Protein AF-A0A351RTD4-F1 (afdb_monomer_lite)

Sequence (96 aa):
MIDILWLIGSLIVILLGCELFTNGIEWTGKKLQLSEGLVGSVLAAVGTALPETLIPIIAIIFSNNTESIQVGIGAIAGAPFILSTLAFFVSGVAVV

pLDDT: mean 88.61, std 4.51, range [72.19, 96.0]

Structure (mmCIF, N/CA/C/O backbone):
data_AF-A0A351RTD4-F1
#
_entry.id   AF-A0A351RTD4-F1
#
loop_
_atom_site.group_PDB
_atom_site.id
_atom_site.type_symbol
_atom_site.label_atom_id
_atom_site.label_alt_id
_atom_site.label_comp_id
_atom_site.label_asym_id
_atom_site.label_entity_id
_atom_site.label_seq_id
_atom_site.pdbx_PDB_ins_code
_atom_site.Cartn_x
_atom_site.Cartn_y
_atom_site.Cartn_z
_atom_site.occupancy
_atom_site.B_iso_or_equiv
_atom_site.auth_seq_id
_atom_site.auth_comp_id
_atom_site.auth_asym_id
_atom_site.auth_atom_id
_atom_site.pdbx_PDB_model_num
ATOM 1 N N . MET A 1 1 ? 2.644 -12.809 -22.294 1.00 80.81 1 MET A N 1
ATOM 2 C CA . MET A 1 1 ? 1.684 -13.638 -21.515 1.00 80.81 1 MET A CA 1
ATOM 3 C C . MET A 1 1 ? 2.299 -14.097 -20.199 1.00 80.81 1 MET A C 1
ATOM 5 O O . MET A 1 1 ? 1.649 -13.951 -19.175 1.00 80.81 1 MET A O 1
ATOM 9 N N . ILE A 1 2 ? 3.553 -14.570 -20.203 1.00 93.06 2 ILE A N 1
ATOM 10 C CA . ILE A 1 2 ? 4.285 -14.906 -18.971 1.00 93.06 2 ILE A CA 1
ATOM 11 C C . ILE A 1 2 ? 4.486 -13.683 -18.055 1.00 93.06 2 ILE A C 1
ATOM 13 O O . ILE A 1 2 ? 4.354 -13.804 -16.845 1.00 93.06 2 ILE A O 1
ATOM 17 N N . ASP A 1 3 ? 4.704 -12.492 -18.625 1.00 92.44 3 ASP A N 1
ATOM 18 C CA . ASP A 1 3 ? 4.942 -11.255 -17.860 1.00 92.44 3 ASP A CA 1
ATOM 19 C C . ASP A 1 3 ? 3.703 -10.803 -17.088 1.00 92.44 3 ASP A C 1
ATOM 21 O O . ASP A 1 3 ? 3.801 -10.354 -15.953 1.00 92.44 3 ASP A O 1
ATOM 25 N N . ILE A 1 4 ? 2.517 -10.990 -17.677 1.00 93.12 4 ILE A N 1
ATOM 26 C CA . ILE A 1 4 ? 1.234 -10.729 -17.009 1.00 93.12 4 ILE A CA 1
ATOM 27 C C . ILE A 1 4 ? 1.073 -11.682 -15.823 1.00 93.12 4 ILE A C 1
ATOM 29 O O . ILE A 1 4 ? 0.623 -11.272 -14.757 1.00 93.12 4 ILE A O 1
ATOM 33 N N . LEU A 1 5 ? 1.478 -12.944 -15.991 1.00 95.62 5 LEU A N 1
ATOM 34 C CA . LEU A 1 5 ? 1.455 -13.931 -14.918 1.00 95.62 5 LEU A CA 1
ATOM 35 C C . LEU A 1 5 ? 2.397 -13.531 -13.773 1.00 95.62 5 LEU A C 1
ATOM 37 O O . LEU A 1 5 ? 2.007 -13.607 -12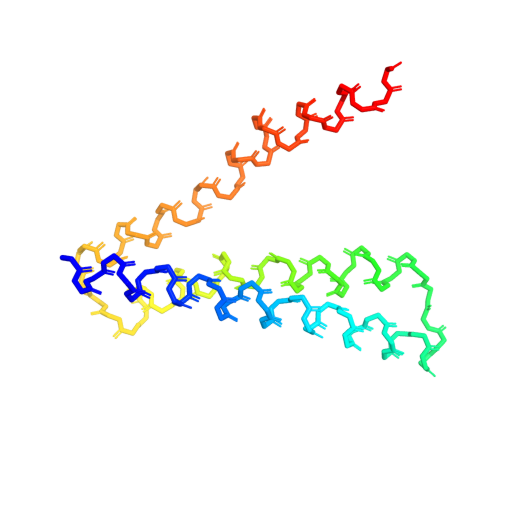.611 1.00 95.62 5 LEU A O 1
ATOM 41 N N . TRP A 1 6 ? 3.603 -13.056 -14.097 1.00 93.81 6 TRP A N 1
ATOM 42 C CA . TRP A 1 6 ? 4.554 -12.527 -13.116 1.00 93.81 6 TRP A CA 1
ATOM 43 C C . TRP A 1 6 ? 4.036 -11.273 -12.412 1.00 93.81 6 TRP A C 1
ATOM 45 O O . TRP A 1 6 ? 4.187 -11.153 -11.197 1.00 93.81 6 TRP A O 1
ATOM 55 N N . LEU A 1 7 ? 3.386 -10.366 -13.141 1.00 90.50 7 LEU A N 1
ATOM 56 C CA . LEU A 1 7 ? 2.793 -9.155 -12.576 1.00 90.50 7 LEU A CA 1
ATOM 57 C C . LEU A 1 7 ? 1.663 -9.497 -11.600 1.00 90.50 7 LEU A C 1
ATOM 59 O O . LEU A 1 7 ? 1.669 -9.028 -10.468 1.00 90.50 7 LEU A O 1
ATOM 63 N N . ILE A 1 8 ? 0.730 -10.364 -11.996 1.00 94.62 8 ILE A N 1
ATOM 64 C CA . ILE A 1 8 ? -0.377 -10.785 -11.126 1.00 94.62 8 ILE A CA 1
ATOM 65 C C . ILE A 1 8 ? 0.150 -11.589 -9.930 1.00 94.62 8 ILE A C 1
ATOM 67 O O . ILE A 1 8 ? -0.266 -11.353 -8.799 1.00 94.62 8 ILE A O 1
ATOM 71 N N . GLY A 1 9 ? 1.086 -12.513 -10.159 1.00 96.00 9 GLY A N 1
ATOM 72 C CA . GLY A 1 9 ? 1.679 -13.325 -9.098 1.00 96.00 9 GLY A CA 1
ATOM 73 C C . GLY A 1 9 ? 2.418 -12.481 -8.061 1.00 96.00 9 GLY A C 1
ATOM 74 O O . GLY A 1 9 ? 2.199 -12.648 -6.864 1.00 96.00 9 GLY A O 1
ATOM 75 N N . SER A 1 10 ? 3.245 -11.533 -8.508 1.00 91.06 10 SER A N 1
ATOM 76 C CA . SER A 1 10 ? 3.950 -10.610 -7.609 1.00 91.06 10 SER A CA 1
ATOM 77 C C . SER A 1 10 ? 2.990 -9.687 -6.860 1.00 91.06 10 SER A C 1
ATOM 79 O O . SER A 1 10 ? 3.167 -9.498 -5.659 1.00 91.06 10 SER A O 1
ATOM 81 N N . LEU A 1 11 ? 1.934 -9.191 -7.513 1.00 90.00 11 LEU A N 1
ATOM 82 C CA . LEU A 1 11 ? 0.898 -8.393 -6.859 1.00 90.00 11 LEU A CA 1
ATOM 83 C C . LEU A 1 11 ? 0.222 -9.167 -5.719 1.00 90.00 11 LEU A C 1
ATOM 85 O O . LEU A 1 11 ? 0.102 -8.640 -4.618 1.00 90.00 11 LEU A O 1
ATOM 89 N N . ILE A 1 12 ? -0.167 -10.426 -5.950 1.00 94.12 12 ILE A N 1
ATOM 90 C CA . ILE A 1 12 ? -0.777 -11.276 -4.912 1.00 94.12 12 ILE A CA 1
ATOM 91 C C . ILE A 1 12 ? 0.184 -11.470 -3.735 1.00 94.12 12 ILE A C 1
ATOM 93 O O . ILE A 1 12 ? -0.223 -11.341 -2.583 1.00 94.12 12 ILE A O 1
ATOM 97 N N . VAL A 1 13 ? 1.461 -11.753 -4.009 1.00 92.94 13 VAL A N 1
ATOM 98 C CA . VAL A 1 13 ? 2.475 -11.938 -2.959 1.00 92.94 13 VAL A CA 1
ATOM 99 C C . VAL A 1 13 ? 2.661 -10.665 -2.132 1.00 92.94 13 VAL A C 1
ATOM 101 O O . VAL A 1 13 ? 2.742 -10.748 -0.908 1.00 92.94 13 VAL A O 1
ATOM 104 N N . ILE A 1 14 ? 2.692 -9.494 -2.774 1.00 89.69 14 ILE A N 1
ATOM 105 C CA . ILE A 1 14 ? 2.800 -8.202 -2.085 1.00 89.69 14 ILE A CA 1
ATOM 106 C C . ILE A 1 14 ? 1.568 -7.954 -1.210 1.00 89.69 14 ILE A C 1
ATOM 108 O O . ILE A 1 14 ? 1.726 -7.626 -0.037 1.00 89.69 14 ILE A O 1
ATOM 112 N N . LEU A 1 15 ? 0.358 -8.159 -1.744 1.00 88.00 15 LEU A N 1
ATOM 113 C CA . LEU A 1 15 ? -0.888 -7.963 -0.996 1.00 88.00 15 LEU A CA 1
ATOM 114 C C . LEU A 1 15 ? -0.951 -8.862 0.244 1.00 88.00 15 LEU A C 1
ATOM 116 O O . LEU A 1 15 ? -1.202 -8.367 1.341 1.00 88.00 15 LEU A O 1
ATOM 120 N N . LEU A 1 16 ? -0.636 -10.151 0.089 1.00 92.06 16 LEU A N 1
ATOM 121 C CA . LEU A 1 16 ? -0.572 -11.090 1.210 1.00 92.06 16 LEU A CA 1
ATOM 122 C C . LEU A 1 16 ? 0.505 -10.693 2.226 1.00 92.06 16 LEU A C 1
ATOM 124 O O . LEU A 1 16 ? 0.277 -10.771 3.430 1.00 92.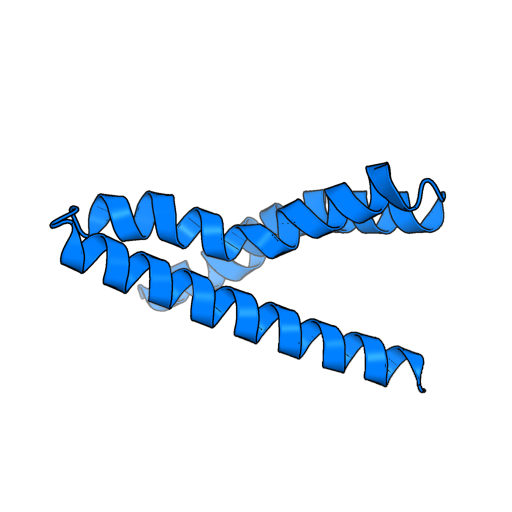06 16 LEU A O 1
ATOM 128 N N . GLY A 1 17 ? 1.675 -10.252 1.758 1.00 89.88 17 GLY A N 1
ATOM 129 C CA . GLY A 1 17 ? 2.753 -9.783 2.625 1.00 89.88 17 GLY A CA 1
ATOM 130 C C . GLY A 1 17 ? 2.339 -8.574 3.463 1.00 89.88 17 GLY A C 1
ATOM 131 O O . GLY A 1 17 ? 2.572 -8.558 4.671 1.00 89.88 17 GLY A O 1
ATOM 132 N N . CYS A 1 18 ? 1.680 -7.596 2.844 1.00 87.50 18 CYS A N 1
ATOM 133 C CA . CYS A 1 18 ? 1.172 -6.411 3.527 1.00 87.50 18 CYS A CA 1
ATOM 134 C C . CYS A 1 18 ? 0.064 -6.739 4.524 1.00 87.50 18 CYS A C 1
ATOM 136 O O . CYS A 1 18 ? 0.117 -6.241 5.643 1.00 87.50 18 CYS A O 1
ATOM 138 N N . GLU A 1 19 ? -0.881 -7.608 4.164 1.00 88.19 19 GLU A N 1
ATOM 139 C CA . GLU A 1 19 ? -1.957 -8.044 5.059 1.00 88.19 19 GLU A CA 1
ATOM 140 C C . GLU A 1 19 ? -1.415 -8.814 6.272 1.00 88.19 19 GLU A C 1
ATOM 142 O O . GLU A 1 19 ? -1.816 -8.569 7.410 1.00 88.19 19 GLU A O 1
ATOM 147 N N . LEU A 1 20 ? -0.464 -9.729 6.066 1.00 90.25 20 LEU A N 1
ATOM 148 C CA . LEU A 1 20 ? 0.185 -10.442 7.169 1.00 90.25 20 LEU A CA 1
ATOM 149 C C . LEU A 1 20 ? 0.998 -9.492 8.055 1.00 90.25 20 LEU A C 1
ATOM 151 O O . LEU A 1 20 ? 1.008 -9.645 9.278 1.00 90.25 20 LEU A O 1
ATOM 155 N N . PHE A 1 21 ? 1.665 -8.505 7.456 1.00 87.75 21 PHE A N 1
ATOM 156 C CA . PHE A 1 21 ? 2.454 -7.517 8.182 1.00 87.75 21 PHE A CA 1
ATOM 157 C C . PHE A 1 21 ? 1.579 -6.604 9.047 1.00 87.75 21 PHE A C 1
ATOM 159 O O . PHE A 1 21 ? 1.861 -6.458 10.238 1.00 87.75 21 PHE A O 1
ATOM 166 N N . THR A 1 22 ? 0.505 -6.030 8.498 1.00 87.25 22 THR A N 1
ATOM 167 C CA . THR A 1 22 ? -0.413 -5.166 9.259 1.00 87.25 22 THR A CA 1
ATOM 168 C C . THR A 1 22 ? -1.092 -5.937 10.389 1.00 87.25 22 THR A C 1
ATOM 170 O O . THR A 1 22 ? -1.067 -5.475 11.528 1.00 87.25 22 THR A O 1
ATOM 173 N N . ASN A 1 23 ? -1.567 -7.160 10.134 1.00 89.12 23 ASN A N 1
ATOM 174 C CA . ASN A 1 23 ? -2.117 -8.030 11.179 1.00 89.12 23 ASN A CA 1
ATOM 175 C C . ASN A 1 23 ? -1.082 -8.371 12.269 1.00 89.12 23 ASN A C 1
ATOM 177 O O . ASN A 1 23 ? -1.388 -8.376 13.466 1.00 89.12 23 ASN A O 1
ATOM 181 N N . GLY A 1 24 ? 0.167 -8.643 11.877 1.00 89.31 24 GLY A N 1
ATOM 182 C CA . GLY A 1 24 ? 1.260 -8.910 12.813 1.00 89.31 24 GLY A CA 1
ATOM 183 C C . GLY A 1 24 ? 1.569 -7.705 13.704 1.00 89.31 24 GLY A C 1
ATOM 184 O O . GLY A 1 24 ? 1.774 -7.853 14.914 1.00 89.31 24 GLY A O 1
ATOM 185 N N . ILE A 1 25 ? 1.549 -6.509 13.121 1.00 86.62 25 ILE A N 1
ATOM 186 C CA . ILE A 1 25 ? 1.692 -5.238 13.826 1.00 86.62 25 ILE A CA 1
ATOM 187 C C . ILE A 1 25 ? 0.539 -5.010 14.806 1.00 86.62 25 ILE A C 1
ATOM 189 O O . ILE A 1 25 ? 0.792 -4.643 15.955 1.00 86.62 25 ILE A O 1
ATOM 193 N N . GLU A 1 26 ? -0.703 -5.273 14.404 1.00 86.38 26 GLU A N 1
ATOM 194 C CA . GLU A 1 26 ? -1.868 -5.135 15.280 1.00 86.38 26 GLU A CA 1
ATOM 195 C C . GLU A 1 26 ? -1.771 -6.044 16.503 1.00 86.38 26 GLU A C 1
ATOM 197 O O . GLU A 1 26 ? -1.930 -5.599 17.645 1.00 86.38 26 GLU A O 1
ATOM 202 N N . TRP A 1 27 ? -1.429 -7.314 16.285 1.00 88.12 27 TRP A N 1
ATOM 203 C CA . TRP A 1 27 ? -1.276 -8.275 17.371 1.00 88.12 27 TRP A CA 1
ATOM 204 C C . TRP A 1 27 ? -0.107 -7.919 18.296 1.00 88.12 27 TRP A C 1
ATOM 206 O O . TRP A 1 27 ? -0.218 -8.017 19.523 1.00 88.12 27 TRP A O 1
ATOM 216 N N . THR A 1 28 ? 0.998 -7.441 17.721 1.00 87.88 28 THR A N 1
ATOM 217 C CA . THR A 1 28 ? 2.157 -6.949 18.478 1.00 87.88 28 THR A CA 1
ATOM 218 C C . THR A 1 28 ? 1.785 -5.731 19.317 1.00 87.88 28 THR A C 1
ATOM 220 O O . THR A 1 28 ? 2.116 -5.681 20.502 1.00 87.88 28 THR A O 1
ATOM 223 N N . GLY A 1 29 ? 1.033 -4.788 18.749 1.00 87.69 29 GLY A N 1
ATOM 224 C CA . GLY A 1 29 ? 0.520 -3.625 19.464 1.00 87.69 29 GLY A CA 1
ATOM 225 C C . GLY A 1 29 ? -0.380 -4.011 20.633 1.00 87.69 29 GLY A C 1
ATOM 226 O O . GLY A 1 29 ? -0.209 -3.493 21.738 1.00 87.69 29 GLY A O 1
ATOM 227 N N . LYS A 1 30 ? -1.251 -5.006 20.435 1.00 86.25 30 LYS A N 1
ATOM 228 C CA . LYS A 1 30 ? -2.110 -5.552 21.494 1.00 86.25 30 LYS A CA 1
ATOM 229 C C . LYS A 1 30 ? -1.299 -6.195 22.621 1.00 86.25 30 LYS A C 1
ATOM 231 O O . LYS A 1 30 ? -1.586 -5.970 23.796 1.00 86.25 30 LYS A O 1
ATOM 236 N N . LYS A 1 31 ? -0.259 -6.964 22.278 1.00 89.38 31 LYS A N 1
ATOM 237 C CA . LYS A 1 31 ? 0.633 -7.619 23.249 1.00 89.38 31 LYS A CA 1
ATOM 238 C C . LYS A 1 31 ? 1.458 -6.615 24.061 1.00 89.38 31 LYS A C 1
ATOM 240 O O . LYS A 1 31 ? 1.740 -6.870 25.228 1.00 89.38 31 LYS A O 1
ATOM 245 N N . LEU A 1 32 ? 1.818 -5.484 23.457 1.00 90.19 32 LEU A N 1
ATOM 246 C CA . LEU A 1 32 ? 2.556 -4.389 24.093 1.00 90.19 32 LEU A CA 1
ATOM 247 C C . LEU A 1 32 ? 1.649 -3.358 24.796 1.00 90.19 32 LEU A C 1
ATOM 249 O O . LEU A 1 32 ? 2.161 -2.358 25.290 1.00 90.19 32 LEU A O 1
ATOM 253 N N . GLN A 1 33 ? 0.329 -3.588 24.854 1.00 87.81 33 GLN A N 1
ATOM 254 C CA . GLN A 1 33 ? -0.667 -2.660 25.419 1.00 87.81 33 GLN A CA 1
ATOM 255 C C . GLN A 1 33 ? -0.606 -1.245 24.814 1.00 87.81 33 GLN A C 1
ATOM 257 O O . GLN A 1 33 ? -0.829 -0.243 25.495 1.00 87.81 33 GLN A O 1
ATOM 262 N N . LEU A 1 34 ? -0.301 -1.155 23.519 1.00 86.31 34 LEU A N 1
ATOM 263 C CA . LEU A 1 34 ? -0.323 0.108 22.793 1.00 86.31 34 LEU A CA 1
ATOM 264 C C . LEU A 1 34 ? -1.770 0.548 22.548 1.00 86.31 34 LEU A C 1
ATOM 266 O O . LEU A 1 34 ? -2.658 -0.277 22.339 1.00 86.31 34 LEU A O 1
ATOM 270 N N . SER A 1 35 ? -2.001 1.863 22.552 1.00 86.56 35 SER A N 1
ATOM 271 C CA . SER A 1 35 ? -3.303 2.433 22.191 1.00 86.56 35 SER A CA 1
ATOM 272 C C . SER A 1 35 ? -3.691 2.020 20.771 1.00 86.56 35 SER A C 1
ATOM 274 O O . SER A 1 35 ? -2.855 2.083 19.867 1.00 86.56 35 SER A O 1
ATOM 276 N N . GLU A 1 36 ? -4.962 1.672 20.555 1.00 80.94 36 GLU A N 1
ATOM 277 C CA . GLU A 1 36 ? -5.504 1.369 19.221 1.00 80.94 36 GLU A CA 1
ATOM 278 C C . GLU A 1 36 ? -5.233 2.508 18.231 1.00 80.94 36 GLU A C 1
ATOM 280 O O . GLU A 1 36 ? -4.907 2.265 17.071 1.00 80.94 36 GLU A O 1
ATOM 285 N N . GLY A 1 37 ? -5.248 3.754 18.719 1.00 82.19 37 GLY A N 1
ATOM 286 C CA . GLY A 1 37 ? -4.872 4.920 17.928 1.00 82.19 37 GLY A CA 1
ATOM 287 C C . GLY A 1 37 ? -3.419 4.867 17.452 1.00 82.19 37 GLY A C 1
ATOM 288 O O . GLY A 1 37 ? -3.165 5.144 16.288 1.00 82.19 37 GLY A O 1
ATOM 289 N N . LEU A 1 38 ? -2.461 4.470 18.296 1.00 82.75 38 LEU A N 1
ATOM 290 C CA . LEU A 1 38 ? -1.042 4.363 17.917 1.00 82.75 38 LEU A CA 1
ATOM 291 C C . LEU A 1 38 ? -0.815 3.222 16.911 1.00 82.75 38 LEU A C 1
ATOM 293 O O . LEU A 1 38 ? -0.083 3.379 15.934 1.00 82.75 38 LEU A O 1
ATOM 297 N N . VAL A 1 39 ? -1.458 2.080 17.152 1.00 84.88 39 VAL A N 1
ATOM 298 C CA . VAL A 1 39 ? -1.347 0.896 16.294 1.00 84.88 39 VAL A CA 1
ATOM 299 C C . VAL A 1 39 ? -1.937 1.180 14.913 1.00 84.88 39 VAL A C 1
ATOM 301 O O . VAL A 1 39 ? -1.260 0.949 13.917 1.00 84.88 39 VAL A O 1
ATOM 304 N N . GLY A 1 40 ? -3.144 1.749 14.849 1.00 82.00 40 GLY A N 1
ATOM 305 C CA . GLY A 1 40 ? -3.826 2.045 13.589 1.00 82.00 40 GLY A CA 1
ATOM 306 C C . GLY A 1 40 ? -3.242 3.242 12.834 1.00 82.00 40 GLY A C 1
ATOM 307 O O . GLY A 1 40 ? -2.974 3.149 11.640 1.00 82.00 40 GLY A O 1
ATOM 308 N N . SER A 1 41 ? -3.005 4.369 13.514 1.00 81.31 41 SER A N 1
ATOM 309 C CA . SER A 1 41 ? -2.583 5.604 12.830 1.00 81.31 41 SER A CA 1
ATOM 310 C C . SER A 1 41 ? -1.118 5.609 12.399 1.00 81.31 41 SER A C 1
ATOM 312 O O . SER A 1 41 ? -0.784 6.290 11.434 1.00 81.31 41 SER A O 1
ATOM 314 N N . VAL A 1 42 ? -0.243 4.866 13.089 1.00 79.94 42 VAL A N 1
ATOM 315 C CA . VAL A 1 42 ? 1.198 4.869 12.800 1.00 79.94 42 VAL A CA 1
ATOM 316 C C . VAL A 1 42 ? 1.647 3.520 12.265 1.00 79.94 42 VAL A C 1
ATOM 318 O O . VAL A 1 42 ? 2.163 3.444 11.154 1.00 79.94 42 VAL A O 1
ATOM 321 N N . LEU A 1 43 ? 1.463 2.443 13.029 1.00 80.44 43 LEU A N 1
ATOM 322 C CA . LEU A 1 43 ? 2.082 1.167 12.670 1.00 80.44 43 LEU A CA 1
ATOM 323 C C . LEU A 1 43 ? 1.376 0.488 11.481 1.00 80.44 43 LEU A C 1
ATOM 325 O O . LEU A 1 43 ? 2.047 -0.009 10.576 1.00 80.44 43 LEU A O 1
ATOM 329 N N . ALA A 1 44 ? 0.042 0.505 11.445 1.00 81.62 44 ALA A N 1
ATOM 330 C CA . ALA A 1 44 ? -0.731 -0.040 10.330 1.00 81.62 44 ALA A CA 1
ATOM 331 C C . ALA A 1 44 ? -0.607 0.836 9.073 1.00 81.62 44 ALA A C 1
ATOM 333 O O . ALA A 1 44 ? -0.388 0.304 7.986 1.00 81.62 44 ALA A O 1
ATOM 334 N N . ALA A 1 45 ? -0.636 2.166 9.229 1.00 83.69 45 ALA A N 1
ATOM 335 C CA . ALA A 1 45 ? -0.440 3.112 8.128 1.00 83.69 45 ALA A CA 1
ATOM 336 C C . ALA A 1 45 ? 0.908 2.915 7.404 1.00 83.69 45 ALA A C 1
ATOM 338 O O . ALA A 1 45 ? 0.976 2.980 6.175 1.00 83.69 45 ALA A O 1
ATOM 339 N N . VAL A 1 46 ? 1.980 2.615 8.149 1.00 82.62 46 VAL A N 1
ATOM 340 C CA . VAL A 1 46 ? 3.290 2.277 7.566 1.00 82.62 46 VAL A CA 1
ATOM 341 C C . VAL A 1 46 ? 3.227 0.971 6.772 1.00 82.62 46 VAL A C 1
ATOM 343 O O . VAL A 1 46 ? 3.782 0.899 5.679 1.00 82.62 46 VAL A O 1
ATOM 346 N N . GLY A 1 47 ? 2.531 -0.048 7.283 1.00 81.62 47 GLY A N 1
ATOM 347 C CA . GLY A 1 47 ? 2.370 -1.329 6.590 1.00 81.62 47 GLY A CA 1
ATOM 348 C C . GLY A 1 47 ? 1.626 -1.214 5.259 1.00 81.62 47 GLY A C 1
ATOM 349 O O . GLY A 1 47 ? 2.004 -1.865 4.285 1.00 81.62 47 GLY A O 1
ATOM 350 N N . THR A 1 48 ? 0.616 -0.345 5.193 1.00 84.94 48 THR A N 1
ATOM 351 C CA . THR A 1 48 ? -0.157 -0.106 3.967 1.00 84.94 48 THR A CA 1
ATOM 352 C C . T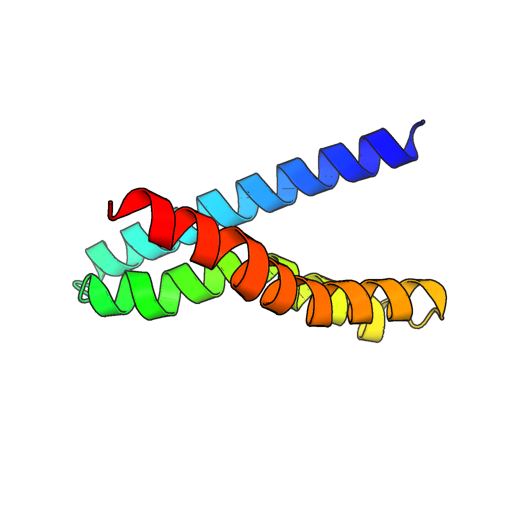HR A 1 48 ? 0.569 0.748 2.938 1.00 84.94 48 THR A C 1
ATOM 354 O O . THR A 1 48 ? 0.260 0.616 1.769 1.00 84.94 48 THR A O 1
ATOM 357 N N . AL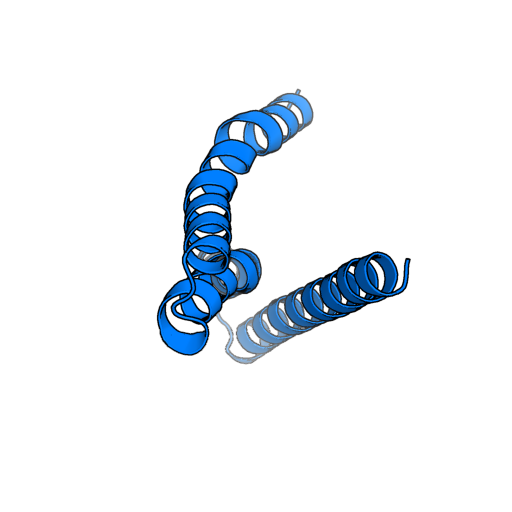A A 1 49 ? 1.511 1.601 3.358 1.00 87.31 49 ALA A N 1
ATOM 358 C CA . ALA A 1 49 ? 2.319 2.437 2.460 1.00 87.31 49 ALA A CA 1
ATOM 359 C C . ALA A 1 49 ? 3.653 1.775 2.054 1.00 87.31 49 ALA A C 1
ATOM 361 O O . ALA A 1 49 ? 4.476 2.364 1.341 1.00 87.31 49 ALA A O 1
ATOM 362 N N . LEU A 1 50 ? 3.918 0.571 2.570 1.00 86.19 50 LEU A N 1
ATOM 363 C CA . LEU A 1 50 ? 5.158 -0.162 2.351 1.00 86.19 50 LEU A CA 1
ATOM 364 C C . LEU A 1 50 ? 5.384 -0.511 0.866 1.00 86.19 50 LEU A C 1
ATOM 366 O O . LEU A 1 50 ? 6.485 -0.241 0.379 1.00 86.19 50 LEU A O 1
ATOM 370 N N . PRO A 1 51 ? 4.398 -1.054 0.117 1.00 83.06 51 PRO A N 1
ATOM 371 C CA . PRO A 1 51 ? 4.567 -1.326 -1.311 1.00 83.06 51 PRO A CA 1
ATOM 372 C C . PRO A 1 51 ? 4.921 -0.072 -2.110 1.00 83.06 51 PRO A C 1
ATOM 374 O O . PRO A 1 51 ? 5.873 -0.069 -2.892 1.00 83.06 51 PRO A O 1
ATOM 377 N N . GLU A 1 52 ? 4.179 1.006 -1.882 1.00 87.12 52 GLU A N 1
ATOM 378 C CA . GLU A 1 52 ? 4.278 2.272 -2.603 1.00 87.12 52 GLU A CA 1
ATOM 379 C C . GLU A 1 52 ? 5.613 2.960 -2.332 1.00 87.12 52 GLU A C 1
ATOM 381 O O . GLU A 1 52 ? 6.124 3.660 -3.203 1.00 87.12 52 GLU A O 1
ATOM 386 N N . THR A 1 53 ? 6.201 2.734 -1.155 1.00 87.56 53 THR A N 1
ATOM 387 C CA . THR A 1 53 ? 7.526 3.256 -0.799 1.00 87.56 53 THR A CA 1
ATOM 388 C C . THR A 1 53 ? 8.648 2.361 -1.332 1.00 87.56 53 THR A C 1
ATOM 390 O O . THR A 1 53 ? 9.685 2.859 -1.770 1.00 87.56 53 THR A O 1
ATOM 393 N N . LEU A 1 54 ? 8.458 1.039 -1.342 1.00 89.06 54 LEU A N 1
ATOM 394 C CA . LEU A 1 54 ? 9.476 0.093 -1.802 1.00 89.06 54 LEU A CA 1
ATOM 395 C C . LEU A 1 54 ? 9.676 0.130 -3.319 1.00 89.06 54 LEU A C 1
ATOM 397 O O . LEU A 1 54 ? 10.825 0.090 -3.752 1.00 89.06 54 LEU A O 1
ATOM 401 N N . ILE A 1 55 ? 8.607 0.248 -4.117 1.00 89.38 55 ILE A N 1
ATOM 402 C CA . ILE A 1 55 ? 8.675 0.305 -5.592 1.00 89.38 55 ILE A CA 1
ATOM 403 C C . ILE A 1 55 ? 9.629 1.406 -6.108 1.00 89.38 55 ILE A C 1
ATOM 405 O O . ILE A 1 55 ? 10.517 1.096 -6.905 1.00 89.38 55 ILE A O 1
ATOM 409 N N . PRO A 1 56 ? 9.524 2.679 -5.685 1.00 89.75 56 PRO A N 1
ATOM 410 C CA . PRO A 1 56 ? 10.461 3.714 -6.109 1.00 89.75 56 PRO A CA 1
ATOM 411 C C . PRO A 1 56 ? 11.882 3.481 -5.585 1.00 89.75 56 PRO A C 1
ATOM 413 O O . PRO A 1 56 ? 12.836 3.768 -6.307 1.00 89.75 56 PRO A O 1
ATOM 416 N N . ILE A 1 57 ? 12.051 2.906 -4.387 1.00 90.56 57 ILE A N 1
ATOM 417 C CA . ILE A 1 57 ? 13.375 2.541 -3.855 1.00 90.56 57 ILE A CA 1
ATOM 418 C C . ILE A 1 57 ? 14.058 1.520 -4.774 1.00 90.56 57 ILE A C 1
ATOM 420 O O . ILE A 1 57 ? 15.191 1.746 -5.200 1.00 90.56 57 ILE A O 1
ATOM 424 N N . ILE A 1 58 ? 13.378 0.426 -5.136 1.00 90.31 58 ILE A N 1
ATOM 425 C CA . ILE A 1 58 ? 13.942 -0.588 -6.046 1.00 90.31 58 ILE A CA 1
ATOM 426 C C . ILE A 1 58 ? 14.160 -0.035 -7.459 1.00 90.31 58 ILE A C 1
ATOM 428 O O . ILE A 1 58 ? 15.191 -0.299 -8.079 1.00 90.31 58 ILE A O 1
ATOM 432 N N . ALA A 1 59 ? 13.233 0.784 -7.952 1.00 89.06 59 ALA A N 1
ATOM 433 C CA . ALA A 1 59 ? 13.303 1.372 -9.282 1.00 89.06 59 ALA A CA 1
ATOM 434 C C . ALA A 1 59 ? 14.496 2.324 -9.454 1.00 89.06 59 ALA A C 1
ATOM 436 O O . ALA A 1 59 ? 15.202 2.245 -10.461 1.00 89.06 59 ALA A O 1
ATOM 437 N N . ILE A 1 60 ? 14.718 3.205 -8.476 1.00 86.44 60 ILE A N 1
ATOM 438 C CA . ILE A 1 60 ? 15.732 4.262 -8.547 1.00 86.44 60 ILE A CA 1
ATOM 439 C C . ILE A 1 60 ? 17.102 3.731 -8.118 1.00 86.44 60 ILE A C 1
ATOM 441 O O . ILE A 1 60 ? 18.088 3.986 -8.801 1.00 86.44 60 ILE A O 1
ATOM 445 N N . ILE A 1 61 ? 17.178 2.985 -7.011 1.00 86.62 61 ILE A N 1
ATOM 446 C CA . ILE A 1 61 ? 18.467 2.589 -6.421 1.00 86.62 61 ILE A CA 1
ATOM 447 C C . ILE A 1 61 ? 19.034 1.327 -7.081 1.00 86.62 61 ILE A C 1
ATOM 449 O O . ILE A 1 61 ? 20.242 1.243 -7.286 1.00 86.62 61 ILE A O 1
ATOM 453 N N . PHE A 1 62 ? 18.191 0.343 -7.414 1.00 84.44 62 PHE A N 1
ATOM 454 C CA . PHE A 1 62 ? 18.663 -0.994 -7.806 1.00 84.44 62 PHE A CA 1
ATOM 455 C C . PHE A 1 62 ? 18.625 -1.270 -9.315 1.00 84.44 62 PHE A C 1
ATOM 457 O O . PHE A 1 62 ? 19.417 -2.080 -9.788 1.00 84.44 62 PHE A O 1
ATOM 464 N N . SER A 1 63 ? 17.739 -0.623 -10.080 1.00 83.00 63 SER A N 1
ATOM 465 C CA . SER A 1 63 ? 17.636 -0.842 -11.535 1.00 83.00 63 SER A CA 1
ATOM 466 C C . SER A 1 63 ? 18.398 0.205 -12.356 1.00 83.00 63 SER A C 1
ATOM 468 O O . SER A 1 63 ? 19.001 -0.134 -13.370 1.00 83.00 63 SER A O 1
ATOM 470 N N . ASN A 1 64 ? 18.381 1.475 -11.930 1.00 76.12 64 ASN A N 1
ATOM 471 C CA . ASN A 1 64 ? 19.047 2.619 -12.576 1.00 76.12 64 ASN A CA 1
ATOM 472 C C . ASN A 1 64 ? 18.752 2.806 -14.090 1.00 76.12 64 ASN A C 1
ATOM 474 O O . ASN A 1 64 ? 19.450 3.546 -14.781 1.00 76.12 64 ASN A O 1
ATOM 478 N N . ASN A 1 65 ? 17.708 2.151 -14.610 1.00 87.75 65 ASN A N 1
ATOM 479 C CA . ASN A 1 65 ? 17.258 2.237 -15.998 1.00 87.75 65 ASN A CA 1
ATOM 480 C C . ASN A 1 65 ? 16.178 3.318 -16.151 1.00 87.75 65 ASN A C 1
ATOM 482 O O . ASN A 1 65 ? 15.325 3.472 -15.274 1.00 87.75 65 ASN A O 1
ATOM 486 N N . THR A 1 66 ? 16.152 4.021 -17.288 1.00 87.25 66 THR A N 1
ATOM 487 C CA . THR A 1 66 ? 15.190 5.110 -17.555 1.00 87.25 66 THR A CA 1
ATOM 488 C C . THR A 1 66 ? 13.733 4.659 -17.416 1.00 87.25 66 THR A C 1
ATOM 490 O O . THR A 1 66 ? 12.942 5.344 -16.773 1.00 87.25 66 THR A O 1
ATOM 493 N N . GLU A 1 67 ? 13.397 3.477 -17.937 1.00 87.75 67 GLU A N 1
ATOM 494 C CA . GLU A 1 67 ? 12.061 2.873 -17.822 1.00 87.75 67 GLU A CA 1
ATOM 495 C C . GLU A 1 67 ? 11.677 2.596 -16.359 1.00 87.75 67 GLU A C 1
ATOM 497 O O . GLU A 1 67 ? 10.571 2.900 -15.920 1.00 87.75 67 GLU A O 1
ATOM 502 N N . SER A 1 68 ? 12.608 2.071 -15.556 1.00 87.06 68 SER A N 1
ATOM 503 C CA . SER A 1 68 ? 12.353 1.790 -14.138 1.00 87.06 68 SER A CA 1
ATOM 504 C C . SER A 1 68 ? 12.141 3.072 -13.340 1.00 87.06 68 SER A C 1
ATOM 506 O O . SER A 1 68 ? 11.240 3.127 -12.509 1.00 87.06 68 SER A O 1
ATOM 508 N N . ILE A 1 69 ? 12.908 4.127 -13.626 1.00 88.44 69 ILE A N 1
ATOM 509 C CA . ILE A 1 69 ? 12.733 5.434 -12.982 1.00 88.44 69 ILE A CA 1
ATOM 510 C C . ILE A 1 69 ? 11.330 5.994 -13.258 1.00 88.44 69 ILE A C 1
ATOM 512 O O . ILE A 1 69 ? 10.702 6.515 -12.337 1.00 88.44 69 ILE A O 1
ATOM 516 N N . GLN A 1 70 ? 10.797 5.840 -14.475 1.00 90.56 70 GLN A N 1
ATOM 517 C CA . GLN A 1 70 ? 9.423 6.254 -14.788 1.00 90.56 70 GLN A CA 1
ATOM 518 C C . GLN A 1 70 ? 8.383 5.486 -13.962 1.00 90.56 70 GLN A C 1
ATOM 520 O O . GLN A 1 70 ? 7.445 6.097 -13.449 1.00 90.56 70 GLN A O 1
ATOM 525 N N . VAL A 1 71 ? 8.579 4.178 -13.759 1.00 90.00 71 VAL A N 1
ATOM 526 C CA . VAL A 1 71 ? 7.728 3.371 -12.864 1.00 90.00 71 VAL A CA 1
ATOM 527 C C . VAL A 1 71 ? 7.806 3.884 -11.423 1.00 90.00 71 VAL A C 1
ATOM 529 O O . VAL A 1 71 ? 6.776 4.019 -10.765 1.00 90.00 71 VAL A O 1
ATOM 532 N N . GLY A 1 72 ? 9.002 4.233 -10.942 1.00 90.00 72 GLY A N 1
ATOM 533 C CA . GLY A 1 72 ? 9.194 4.815 -9.611 1.00 90.00 72 GLY A CA 1
ATOM 534 C C . GLY A 1 72 ? 8.480 6.160 -9.439 1.00 90.00 72 GLY A C 1
ATOM 535 O O . GLY A 1 72 ? 7.775 6.360 -8.452 1.00 90.00 72 GLY A O 1
ATOM 536 N N . ILE A 1 73 ? 8.594 7.061 -10.419 1.00 90.50 73 ILE A N 1
ATOM 537 C CA . ILE A 1 73 ? 7.871 8.344 -10.425 1.00 90.50 73 ILE A CA 1
ATOM 538 C C . ILE A 1 73 ? 6.356 8.102 -10.427 1.00 90.50 73 ILE A C 1
ATOM 540 O O . ILE A 1 73 ? 5.629 8.751 -9.675 1.00 90.50 73 ILE A O 1
ATOM 544 N N . GLY A 1 74 ? 5.890 7.141 -11.230 1.00 91.56 74 GLY A N 1
ATOM 545 C CA . GLY A 1 74 ? 4.489 6.731 -11.279 1.00 91.56 74 GLY A CA 1
ATOM 546 C C . GLY A 1 74 ? 3.976 6.214 -9.935 1.00 91.56 74 GLY A C 1
ATOM 547 O O . GLY A 1 74 ? 2.882 6.590 -9.527 1.00 91.56 74 GLY A O 1
ATOM 548 N N . ALA A 1 75 ? 4.771 5.423 -9.212 1.00 89.62 75 ALA A N 1
ATOM 549 C CA . ALA A 1 75 ? 4.417 4.941 -7.878 1.00 89.62 75 ALA A CA 1
ATOM 550 C C . ALA A 1 75 ? 4.325 6.087 -6.850 1.00 89.62 75 ALA A C 1
ATOM 552 O O . ALA A 1 75 ? 3.344 6.167 -6.111 1.00 89.62 75 ALA A O 1
ATOM 553 N N . ILE A 1 76 ? 5.292 7.015 -6.856 1.00 90.06 76 ILE A N 1
ATOM 554 C CA . ILE A 1 76 ? 5.317 8.168 -5.936 1.00 90.06 76 ILE A CA 1
ATOM 555 C C . ILE A 1 76 ? 4.124 9.096 -6.180 1.00 90.06 76 ILE A C 1
ATOM 557 O O . ILE A 1 76 ? 3.460 9.513 -5.234 1.00 90.06 76 ILE A O 1
ATOM 561 N N . ALA A 1 77 ? 3.857 9.444 -7.440 1.00 91.94 77 ALA A N 1
ATOM 562 C CA . ALA A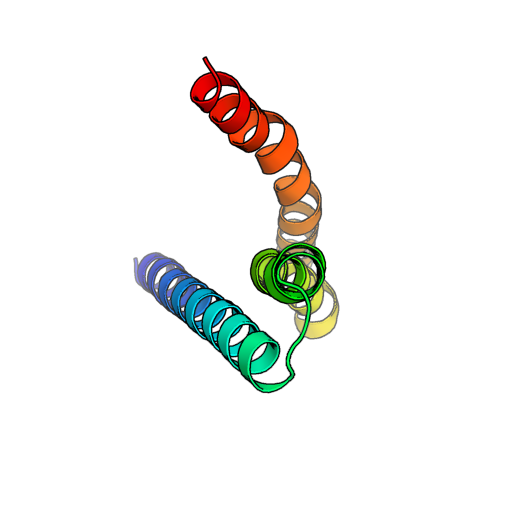 1 77 ? 2.775 10.361 -7.787 1.00 91.94 77 ALA A CA 1
ATOM 563 C C . ALA A 1 77 ? 1.397 9.681 -7.731 1.00 91.94 77 ALA A C 1
ATOM 565 O O . ALA A 1 77 ? 0.410 10.306 -7.348 1.00 91.94 77 ALA A O 1
ATOM 566 N N . GLY A 1 78 ? 1.314 8.401 -8.094 1.00 91.88 78 GLY A N 1
ATOM 567 C CA . GLY A 1 78 ? 0.061 7.654 -8.174 1.00 91.88 78 GLY A CA 1
ATOM 568 C C . GLY A 1 78 ? -0.632 7.492 -6.823 1.00 91.88 78 GLY A C 1
ATOM 569 O O . GLY A 1 78 ? -1.847 7.669 -6.746 1.00 91.88 78 GLY A O 1
ATOM 570 N N . ALA A 1 79 ? 0.123 7.232 -5.753 1.00 88.44 79 ALA A N 1
ATOM 571 C CA . ALA A 1 79 ? -0.429 7.041 -4.411 1.00 88.44 79 ALA A CA 1
ATOM 572 C C . ALA A 1 79 ? -1.286 8.234 -3.911 1.00 88.44 79 ALA A C 1
ATOM 574 O O . ALA A 1 79 ? -2.466 8.027 -3.606 1.00 88.44 79 ALA A O 1
ATOM 575 N N . PRO A 1 80 ? -0.791 9.493 -3.874 1.00 90.88 80 PRO A N 1
ATOM 576 C CA . PRO A 1 80 ? -1.608 10.638 -3.466 1.00 90.88 80 PRO A CA 1
ATOM 577 C C . PRO A 1 80 ? -2.751 10.944 -4.446 1.00 90.88 80 PRO A C 1
ATOM 579 O O . PRO A 1 80 ? -3.809 11.416 -4.019 1.00 90.88 8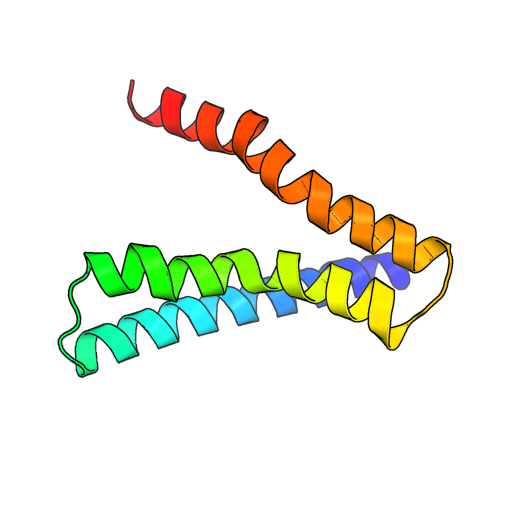0 PRO A O 1
ATOM 582 N N . PHE A 1 81 ? -2.595 10.654 -5.743 1.00 93.50 81 PHE A N 1
ATOM 583 C CA . PHE A 1 81 ? -3.691 10.814 -6.702 1.00 93.50 81 PHE A CA 1
ATOM 584 C C . PHE A 1 81 ? -4.837 9.833 -6.440 1.00 93.50 81 PHE A C 1
ATOM 586 O O . PHE A 1 81 ? -5.991 10.257 -6.408 1.00 93.50 81 PHE A O 1
ATOM 593 N N . ILE A 1 82 ? -4.550 8.554 -6.185 1.00 93.62 82 ILE A N 1
ATOM 594 C CA . ILE A 1 82 ? -5.579 7.558 -5.846 1.00 93.62 82 ILE A CA 1
ATOM 595 C C . ILE A 1 82 ? -6.277 7.930 -4.533 1.00 93.62 82 ILE A C 1
ATOM 597 O O . ILE A 1 82 ? -7.506 7.879 -4.455 1.00 93.62 82 ILE A O 1
ATOM 601 N N . LEU A 1 83 ? -5.515 8.363 -3.524 1.00 91.25 83 LEU A N 1
ATOM 602 C CA . LEU A 1 83 ? -6.065 8.807 -2.242 1.00 91.25 83 LEU A CA 1
ATOM 603 C C . LEU A 1 83 ? -7.022 9.995 -2.404 1.00 91.25 83 LEU A C 1
ATOM 605 O O . LEU A 1 83 ? -8.164 9.942 -1.946 1.00 91.25 83 LEU A O 1
ATOM 609 N N . SER A 1 84 ? -6.567 11.047 -3.087 1.00 93.06 84 SER A N 1
ATOM 610 C CA . SER A 1 84 ? -7.335 12.288 -3.245 1.00 93.06 84 SER A CA 1
ATOM 611 C C . SER A 1 84 ? -8.565 12.144 -4.138 1.00 93.06 84 SER A C 1
ATOM 613 O O . SER A 1 84 ? -9.574 12.796 -3.878 1.00 93.06 84 SER A O 1
ATOM 615 N N . THR A 1 85 ? -8.502 11.302 -5.172 1.00 94.50 85 THR A N 1
ATOM 616 C CA . THR A 1 85 ? -9.589 11.171 -6.154 1.00 94.50 85 THR A CA 1
ATOM 617 C C . THR A 1 85 ? -10.563 10.051 -5.822 1.00 94.50 85 THR A C 1
ATOM 619 O O . THR A 1 85 ? -11.770 10.269 -5.874 1.00 94.50 85 THR A O 1
ATOM 622 N N . LEU A 1 86 ? -10.067 8.862 -5.471 1.00 93.69 86 LEU A N 1
ATOM 623 C CA . LEU A 1 86 ? -10.894 7.672 -5.297 1.00 93.69 86 LEU A CA 1
ATOM 624 C C . LEU A 1 86 ? -11.156 7.380 -3.820 1.00 93.69 86 LEU A C 1
ATOM 626 O O . LEU A 1 86 ? -12.310 7.241 -3.426 1.00 93.69 86 LEU A O 1
ATOM 630 N N . ALA A 1 87 ? -10.111 7.308 -2.991 1.00 91.62 87 ALA A N 1
ATOM 631 C CA . ALA A 1 87 ? -10.267 6.859 -1.606 1.00 91.62 87 ALA A CA 1
ATOM 632 C C . ALA A 1 87 ? -11.105 7.839 -0.769 1.00 91.62 87 ALA A C 1
ATOM 634 O O . ALA A 1 87 ? -12.029 7.416 -0.071 1.00 91.62 87 ALA A O 1
ATOM 635 N N . PHE A 1 88 ? -10.841 9.147 -0.873 1.00 93.44 88 PHE A N 1
ATOM 636 C CA . PHE A 1 88 ? -11.649 10.159 -0.185 1.00 93.44 88 PHE A CA 1
ATOM 637 C C . PHE A 1 88 ? -13.056 10.287 -0.760 1.00 93.44 88 PHE A C 1
ATOM 639 O O . PHE A 1 88 ? -13.993 10.501 0.006 1.00 93.44 88 PHE A O 1
ATOM 646 N N . PHE A 1 89 ? -13.232 10.095 -2.070 1.00 95.00 89 PHE A N 1
ATOM 647 C CA . PHE A 1 89 ? -14.563 10.065 -2.672 1.00 95.00 89 PHE A CA 1
ATOM 648 C C . PHE A 1 89 ? -15.400 8.909 -2.111 1.00 95.00 89 PHE A C 1
ATOM 650 O O . PHE A 1 89 ? -16.500 9.135 -1.613 1.00 95.00 89 PHE A O 1
ATOM 657 N N . VAL A 1 90 ? -14.858 7.686 -2.110 1.00 95.75 90 VAL A N 1
ATOM 658 C CA . VAL A 1 90 ? -15.539 6.501 -1.563 1.00 95.75 90 VAL A CA 1
ATOM 659 C C . VAL A 1 90 ? -15.808 6.659 -0.067 1.00 95.75 90 VAL A C 1
ATOM 661 O O . VAL A 1 90 ? -16.919 6.389 0.381 1.00 95.75 90 VAL A O 1
ATOM 664 N N . SER A 1 91 ? -14.831 7.152 0.699 1.00 93.06 91 SER A N 1
ATOM 665 C CA . SER A 1 91 ? -15.000 7.411 2.137 1.00 93.06 91 SER A CA 1
ATOM 666 C C . SER A 1 91 ? -16.097 8.443 2.408 1.00 93.06 91 SER A C 1
ATOM 668 O O . SER A 1 91 ? -16.882 8.269 3.332 1.00 93.06 91 SER A O 1
ATOM 670 N N . GLY A 1 92 ? -16.184 9.496 1.590 1.00 94.00 92 GLY A N 1
ATOM 671 C CA . GLY A 1 92 ? -17.230 10.512 1.698 1.00 94.00 92 GLY A CA 1
ATOM 672 C C . GLY A 1 92 ? -18.622 9.964 1.384 1.00 94.00 92 GLY A C 1
ATOM 673 O O . GLY A 1 92 ? -19.565 10.258 2.111 1.00 94.00 92 GLY A O 1
ATOM 674 N N . VAL A 1 93 ? -18.743 9.126 0.349 1.00 95.44 93 VAL A N 1
ATOM 675 C CA . VAL A 1 93 ? -20.004 8.444 0.013 1.00 95.44 93 VAL A CA 1
ATOM 676 C C . VAL A 1 93 ? -20.426 7.473 1.118 1.00 95.44 93 VAL A C 1
ATOM 678 O O . VAL A 1 93 ? -21.609 7.379 1.402 1.00 95.44 93 VAL A O 1
ATOM 681 N N . ALA A 1 94 ? -19.486 6.785 1.772 1.00 94.56 94 ALA A N 1
ATOM 682 C CA . ALA A 1 94 ? -19.788 5.813 2.825 1.00 94.56 94 ALA A CA 1
ATOM 683 C C . ALA A 1 94 ? -20.345 6.428 4.126 1.00 94.56 94 ALA A C 1
ATOM 685 O O . ALA A 1 94 ? -20.887 5.701 4.955 1.00 94.56 94 ALA A O 1
ATOM 686 N N . VAL A 1 95 ? -20.176 7.740 4.332 1.00 92.62 95 VAL A N 1
ATOM 687 C CA . VAL A 1 95 ? -20.657 8.457 5.528 1.00 92.62 95 VAL A CA 1
ATOM 688 C C . VAL A 1 95 ? -22.112 8.932 5.381 1.00 92.62 95 VAL A C 1
ATOM 690 O O . VAL A 1 95 ? -22.749 9.230 6.393 1.00 92.62 95 VAL A O 1
ATOM 693 N N . VAL A 1 96 ? -22.636 9.008 4.152 1.00 72.19 96 VAL A N 1
ATOM 694 C CA . VAL A 1 96 ? -24.017 9.427 3.839 1.00 72.19 96 VAL A CA 1
ATOM 695 C C . VAL A 1 96 ? -24.934 8.212 3.766 1.00 72.19 96 VAL A C 1
ATOM 697 O O . VAL A 1 96 ? -26.048 8.303 4.329 1.00 72.19 96 VAL A O 1
#

Secondary structure (DSSP, 8-state):
-HHHHHHHHHHHHHHHHHHHHHHHHHHHHHHTT--HHHIIIIIIHHHHTHHHHHHHHIIIIII--HHHHHHHHHHHHHHHHHIIIIIHHHHHHHT-

Radius of gyration: 16.3 Å; chains: 1; bounding box: 43×27×47 Å

Foldseek 3Di:
DVVVVVVVVVVVVLVVQLVVQLVVLVVVCVVVVHDPCCSVVPRNVCSVCVVLVVQLVCLVPPVVDPVSNVRSVCSPVVVVVCCVPPVVVVVVVVVD